Protein AF-A0A962BUE4-F1 (afdb_monomer_lite)

pLDDT: mean 93.66, std 6.24, range [50.91, 98.44]

Sequence (121 aa):
MQQADFIEVFDDALDAASCAAIIERFEQSGESVPGAVGSGVMPELKDSADIQISGKPQWQDVELQLNQAVHRSLIAYLRRYPHTLIAPLMLQRQDPKTGVAKRIEAEDFADMDDRAVSGLI

Secondary structure (DSSP, 8-state):
-PPP-S----TTSS-HHHHHHHHHHHHHH---EE--BTTB--TTT---EE---TT-GGGHHHHHHHHHHHHHHHHHHHHH-THHHHTTS--EEE-TTT-PEEEPPGGGGGT--HHHHHTT-

Foldseek 3Di:
DDDDPLDDDDPCLDPPVLVVVVVVCVVPVVQWDQDADPVGHDCVVGGDTDHDLPPPPVSVVVVVSVVSSVLVVVLVSCLVPVCVQQVVDQDWDQDPVPRDTDGDDSVVSVVDDSVRSSVSD

Radius of gyration: 19.55 Å; chains: 1; bounding box: 52×34×49 Å

Structure (mmCIF, N/CA/C/O backbone):
data_AF-A0A962BUE4-F1
#
_entry.id   AF-A0A962BUE4-F1
#
loop_
_atom_site.group_PDB
_atom_site.id
_atom_site.type_symbol
_atom_site.label_atom_id
_atom_site.label_alt_id
_atom_site.label_comp_id
_atom_site.label_asym_id
_atom_site.label_entity_id
_atom_site.label_seq_id
_atom_site.pdbx_PDB_ins_code
_atom_site.Cartn_x
_atom_site.Cartn_y
_atom_site.Cartn_z
_atom_site.occupancy
_atom_site.B_iso_or_equiv
_atom_site.auth_seq_id
_atom_site.auth_comp_id
_atom_site.auth_asym_id
_atom_site.auth_atom_id
_atom_site.pdbx_PDB_model_num
ATOM 1 N N . MET A 1 1 ? -11.576 -6.466 -26.908 1.00 50.91 1 MET A N 1
ATOM 2 C CA . MET A 1 1 ? -10.765 -6.204 -25.702 1.00 50.91 1 MET A CA 1
ATOM 3 C C . MET A 1 1 ? -11.568 -5.294 -24.805 1.00 50.91 1 MET A C 1
ATOM 5 O O . MET A 1 1 ? -12.025 -4.265 -25.285 1.00 50.91 1 MET A O 1
ATOM 9 N N . GLN A 1 2 ? -11.806 -5.700 -23.564 1.00 62.97 2 GLN A N 1
ATOM 10 C CA . GLN A 1 2 ? -12.421 -4.826 -22.571 1.00 62.97 2 GLN A CA 1
ATOM 11 C C . GLN A 1 2 ? -11.376 -3.782 -22.163 1.00 62.97 2 GLN A C 1
ATOM 13 O O . GLN A 1 2 ? -10.204 -4.124 -22.001 1.00 62.97 2 GLN A O 1
ATOM 18 N N . GLN A 1 3 ? -11.769 -2.512 -22.109 1.00 81.25 3 GLN A N 1
ATOM 19 C CA . GLN A 1 3 ? -10.893 -1.438 -21.653 1.00 81.25 3 GLN A CA 1
ATOM 20 C C . GLN A 1 3 ? -10.549 -1.689 -20.181 1.00 81.25 3 GLN A C 1
ATOM 22 O O . GLN A 1 3 ? -11.456 -1.956 -19.397 1.00 81.25 3 GLN A O 1
ATOM 27 N N . ALA A 1 4 ? -9.261 -1.645 -19.831 1.00 84.25 4 ALA A N 1
ATOM 28 C CA . ALA A 1 4 ? -8.845 -1.730 -18.436 1.00 84.25 4 ALA A CA 1
ATOM 29 C C . ALA A 1 4 ? -9.389 -0.510 -17.678 1.00 84.25 4 ALA A C 1
ATOM 31 O O . ALA A 1 4 ? -9.258 0.619 -18.154 1.00 84.25 4 ALA A O 1
ATOM 32 N N . ASP A 1 5 ? -10.007 -0.747 -16.526 1.00 92.19 5 ASP A N 1
ATOM 33 C CA . ASP A 1 5 ? -10.503 0.287 -15.611 1.00 92.19 5 ASP A CA 1
ATOM 34 C C . ASP A 1 5 ? -9.416 0.786 -14.644 1.00 92.19 5 ASP A C 1
ATOM 36 O O . ASP A 1 5 ? -9.653 1.735 -13.899 1.00 92.19 5 ASP A O 1
ATOM 40 N N . PHE A 1 6 ? -8.216 0.192 -14.714 1.00 93.62 6 PHE A N 1
ATOM 41 C CA . PHE A 1 6 ? -7.069 0.475 -13.848 1.00 93.62 6 PHE A CA 1
ATOM 42 C C . PHE A 1 6 ? -7.335 0.142 -12.371 1.00 93.62 6 PHE A C 1
ATOM 44 O O . PHE A 1 6 ? -6.687 0.690 -11.482 1.00 93.62 6 PHE A O 1
ATOM 51 N N . ILE A 1 7 ? -8.278 -0.763 -12.102 1.00 94.19 7 ILE A N 1
ATOM 52 C CA . ILE A 1 7 ? -8.588 -1.262 -10.764 1.00 94.19 7 ILE A CA 1
ATOM 53 C C . ILE A 1 7 ? -8.182 -2.734 -10.714 1.00 94.19 7 ILE A C 1
ATOM 55 O O . ILE A 1 7 ? -8.610 -3.540 -11.532 1.00 94.19 7 ILE A O 1
ATOM 59 N N . GLU A 1 8 ? -7.343 -3.094 -9.745 1.00 94.81 8 GLU A N 1
ATOM 60 C CA . GLU A 1 8 ? -6.873 -4.470 -9.570 1.00 94.81 8 GLU A CA 1
ATOM 61 C C . GLU A 1 8 ? -7.206 -4.970 -8.167 1.00 94.81 8 GLU A C 1
ATOM 63 O O . GLU A 1 8 ? -7.116 -4.230 -7.183 1.00 94.81 8 GLU A O 1
ATOM 68 N N . VAL A 1 9 ? -7.559 -6.250 -8.090 1.00 95.56 9 VAL A N 1
ATOM 69 C CA . VAL A 1 9 ? -7.722 -6.986 -6.837 1.00 95.56 9 VAL A CA 1
ATOM 70 C C . VAL A 1 9 ? -6.584 -7.991 -6.749 1.00 95.56 9 VAL A C 1
ATOM 72 O O . VAL A 1 9 ? -6.372 -8.783 -7.664 1.00 95.56 9 VAL A O 1
ATOM 75 N N . PHE A 1 10 ? -5.840 -7.935 -5.649 1.00 96.31 10 PHE A N 1
ATOM 76 C CA . PHE A 1 10 ? -4.769 -8.877 -5.349 1.00 96.31 10 PHE A CA 1
ATOM 77 C C . PHE A 1 10 ? -5.246 -9.792 -4.228 1.00 96.31 10 PHE A C 1
ATOM 79 O O . PHE A 1 10 ? -5.182 -9.424 -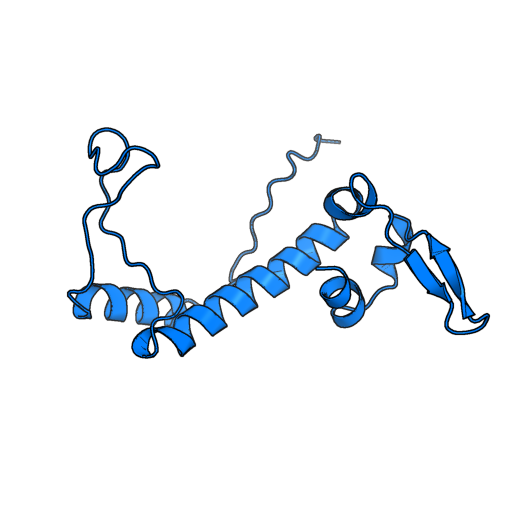3.052 1.00 96.31 10 PHE A O 1
ATOM 86 N N . ASP A 1 11 ? -5.768 -10.953 -4.616 1.00 96.12 11 ASP A N 1
ATOM 87 C CA . ASP A 1 11 ? -6.236 -11.968 -3.676 1.00 96.12 11 ASP A CA 1
ATOM 88 C C . ASP A 1 11 ? -5.095 -12.436 -2.764 1.00 96.12 11 ASP A C 1
ATOM 90 O O . ASP A 1 11 ? -3.924 -12.441 -3.153 1.00 96.12 11 ASP A O 1
ATOM 94 N N . ASP A 1 12 ? -5.445 -12.802 -1.529 1.00 95.31 12 ASP A N 1
ATOM 95 C CA . ASP A 1 12 ? -4.516 -13.348 -0.532 1.00 95.31 12 ASP A CA 1
ATOM 96 C C . ASP A 1 12 ? -3.273 -12.467 -0.265 1.00 95.31 12 ASP A C 1
ATOM 98 O O . ASP A 1 12 ? -2.202 -12.956 0.102 1.00 95.31 12 ASP A O 1
ATOM 102 N N . ALA A 1 13 ? -3.398 -11.139 -0.414 1.00 96.44 13 ALA A N 1
ATOM 103 C CA . ALA A 1 13 ? -2.315 -10.190 -0.121 1.00 96.44 13 ALA A CA 1
ATOM 104 C C . ALA A 1 13 ? -1.815 -10.287 1.338 1.00 96.44 13 ALA A C 1
ATOM 106 O O . ALA A 1 13 ? -0.634 -10.036 1.620 1.00 96.44 13 ALA A O 1
ATOM 107 N N . LEU A 1 14 ? -2.720 -10.683 2.235 1.00 96.81 14 LEU A N 1
ATOM 108 C CA . LEU A 1 14 ? -2.469 -11.157 3.590 1.00 96.81 14 LEU A CA 1
ATOM 109 C C . LEU A 1 14 ? -3.144 -12.517 3.765 1.00 96.81 14 LEU A C 1
ATOM 111 O O . LEU A 1 14 ? -4.245 -12.733 3.260 1.00 96.81 14 LEU A O 1
ATOM 115 N N . ASP A 1 15 ? -2.514 -13.411 4.521 1.00 96.50 15 ASP A N 1
ATOM 116 C CA . ASP A 1 15 ? -3.148 -14.668 4.895 1.00 96.50 15 ASP A CA 1
ATOM 117 C C . ASP A 1 15 ? -4.279 -14.442 5.915 1.00 96.50 15 ASP A C 1
ATOM 119 O O . ASP A 1 15 ? -4.288 -13.478 6.688 1.00 96.50 15 ASP A O 1
ATOM 123 N N . ALA A 1 16 ? -5.237 -15.368 5.939 1.00 97.50 16 ALA A N 1
ATOM 124 C CA . ALA A 1 16 ? -6.426 -15.254 6.778 1.00 97.50 16 ALA A CA 1
ATOM 125 C C . ALA A 1 16 ? -6.116 -15.179 8.286 1.00 97.50 16 ALA A C 1
ATOM 127 O O . ALA A 1 16 ? -6.854 -14.522 9.022 1.00 97.50 16 ALA A O 1
ATOM 128 N N . ALA A 1 17 ? -5.042 -15.827 8.755 1.00 97.94 17 ALA A N 1
ATOM 129 C CA . ALA A 1 17 ? -4.684 -15.819 10.171 1.00 97.94 17 ALA A CA 1
ATOM 130 C C . ALA A 1 17 ? -4.143 -14.447 10.593 1.00 97.94 17 ALA A C 1
ATOM 132 O O . ALA A 1 17 ? -4.546 -13.923 11.631 1.00 97.94 17 ALA A O 1
ATOM 133 N N . SER A 1 18 ? -3.307 -13.831 9.756 1.00 97.50 18 SER A N 1
ATOM 134 C CA . SER A 1 18 ? -2.846 -12.455 9.950 1.00 97.50 18 SER A CA 1
ATOM 135 C C . SER A 1 18 ? -4.007 -11.460 9.984 1.00 97.50 18 SER A C 1
ATOM 137 O O . SER A 1 18 ? -4.083 -10.634 10.891 1.00 97.50 18 SER A O 1
ATOM 139 N N . CYS A 1 19 ? -4.958 -11.571 9.050 1.00 98.06 19 CYS A N 1
ATOM 140 C CA . CYS A 1 19 ? -6.160 -10.732 9.050 1.00 98.06 19 CYS A CA 1
ATOM 141 C C . CYS A 1 19 ? -6.962 -10.875 10.352 1.00 98.06 19 CYS A C 1
ATOM 143 O O . CYS A 1 19 ? -7.327 -9.871 10.963 1.00 98.06 19 CYS A O 1
ATOM 145 N N . ALA A 1 20 ? -7.199 -12.109 10.806 1.00 98.44 20 ALA A N 1
ATOM 146 C CA . ALA A 1 20 ? -7.917 -12.367 12.052 1.00 98.44 20 ALA A CA 1
ATOM 147 C C . ALA A 1 20 ? -7.196 -11.772 13.274 1.00 98.44 20 ALA A C 1
ATOM 149 O O . ALA A 1 20 ? -7.842 -11.145 14.112 1.00 98.44 20 ALA A O 1
ATOM 150 N N . ALA A 1 21 ? -5.868 -11.900 13.346 1.00 98.31 21 ALA A N 1
ATOM 151 C CA . ALA A 1 21 ? -5.069 -11.348 14.440 1.00 98.31 21 ALA A CA 1
ATOM 152 C C . ALA A 1 21 ? -5.116 -9.810 14.489 1.00 98.31 21 ALA A C 1
ATOM 154 O O . ALA A 1 21 ? -5.213 -9.225 15.568 1.00 98.31 21 ALA A O 1
ATOM 155 N N . ILE A 1 22 ? -5.086 -9.143 13.330 1.00 97.75 22 ILE A N 1
ATOM 156 C CA . ILE A 1 22 ? -5.205 -7.678 13.244 1.00 97.75 22 ILE A CA 1
ATOM 157 C C . ILE A 1 22 ? -6.582 -7.218 13.741 1.00 97.75 22 ILE A C 1
ATOM 159 O O . ILE A 1 22 ? -6.662 -6.257 14.507 1.00 97.75 22 ILE A O 1
ATOM 163 N N . ILE A 1 23 ? -7.652 -7.918 13.345 1.00 97.50 23 ILE A N 1
ATOM 164 C CA . ILE A 1 23 ? -9.024 -7.623 13.787 1.00 97.50 23 ILE A CA 1
ATOM 165 C C . ILE A 1 23 ? -9.154 -7.816 15.300 1.00 97.50 23 ILE A C 1
ATOM 167 O O . ILE A 1 23 ? -9.617 -6.915 15.993 1.00 97.50 23 ILE A O 1
ATOM 171 N N . GLU A 1 24 ? -8.701 -8.950 15.838 1.00 98.19 24 GLU A N 1
ATOM 172 C CA . GLU A 1 24 ? -8.758 -9.216 17.280 1.00 98.19 24 GLU A CA 1
ATOM 173 C C . GLU A 1 24 ? -8.029 -8.128 18.078 1.00 98.19 24 GLU A C 1
ATOM 175 O O . GLU A 1 24 ? -8.540 -7.616 19.077 1.00 98.19 24 GLU A O 1
ATOM 180 N N . ARG A 1 25 ? -6.852 -7.722 17.600 1.00 97.62 25 ARG A N 1
ATOM 181 C CA . ARG A 1 25 ? -6.074 -6.659 18.224 1.00 97.62 25 ARG A CA 1
ATOM 182 C C . ARG A 1 25 ? -6.793 -5.312 18.188 1.00 97.62 25 ARG A C 1
ATOM 184 O O . ARG A 1 25 ? -6.717 -4.570 19.165 1.00 97.62 25 ARG A O 1
ATOM 191 N N . PHE A 1 26 ? -7.467 -4.988 17.085 1.00 97.19 26 PHE A N 1
ATOM 192 C CA . PHE A 1 26 ? -8.262 -3.766 16.962 1.00 97.19 26 PHE A CA 1
ATOM 193 C C . PHE A 1 26 ? -9.357 -3.730 18.032 1.00 97.19 26 PHE A C 1
ATOM 195 O O . PHE A 1 26 ? -9.394 -2.781 18.819 1.00 97.19 26 PHE A O 1
ATOM 202 N N . GLU A 1 27 ? -10.146 -4.802 18.134 1.00 96.31 27 GLU A N 1
ATOM 203 C CA . GLU A 1 27 ? -11.243 -4.933 19.101 1.00 96.31 27 GLU A CA 1
ATOM 204 C C . GLU A 1 27 ? -10.755 -4.858 20.558 1.00 96.31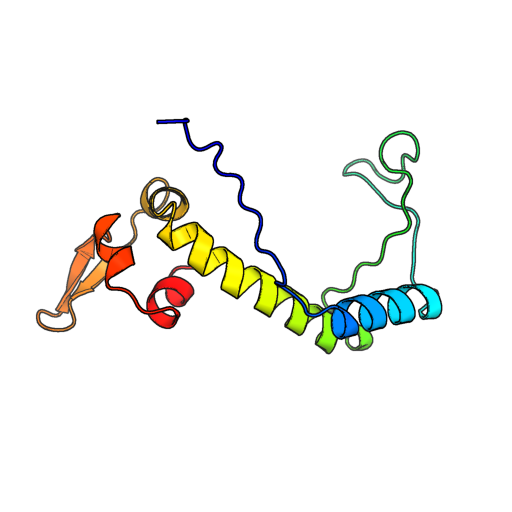 27 GLU A C 1
ATOM 206 O O . GLU A 1 27 ? -11.395 -4.248 21.413 1.00 96.31 27 GLU A O 1
ATOM 211 N N . GLN A 1 28 ? -9.588 -5.439 20.856 1.00 96.94 28 GLN A N 1
ATOM 212 C CA . GLN A 1 28 ? -9.020 -5.447 22.210 1.00 96.94 28 GLN A CA 1
ATOM 213 C C . GLN A 1 28 ? -8.285 -4.155 22.585 1.00 96.94 28 GLN A C 1
ATOM 215 O O . GLN A 1 28 ? -8.051 -3.909 23.768 1.00 96.94 28 GLN A O 1
ATOM 220 N N . SER A 1 29 ? -7.899 -3.331 21.607 1.00 96.25 29 SER A N 1
ATOM 221 C CA . SER A 1 29 ? -7.050 -2.161 21.855 1.00 96.25 29 SER A CA 1
ATOM 222 C C . SER A 1 29 ? -7.723 -1.094 22.719 1.00 96.25 29 SER A C 1
ATOM 224 O O . SER A 1 29 ? -7.043 -0.378 23.453 1.00 96.25 29 SER A O 1
ATOM 226 N N . GLY A 1 30 ? -9.048 -0.948 22.609 1.00 95.31 30 GLY A N 1
ATOM 227 C CA . GLY A 1 30 ? -9.771 0.192 23.180 1.00 95.31 30 GLY A CA 1
ATOM 228 C C . GLY A 1 30 ? -9.316 1.551 22.621 1.00 95.31 30 GLY A C 1
ATOM 229 O O . GLY A 1 30 ? -9.632 2.586 23.201 1.00 95.31 30 GLY A O 1
ATOM 230 N N . GLU A 1 31 ? -8.557 1.562 21.519 1.00 95.38 31 GLU A N 1
ATOM 231 C CA . GLU A 1 31 ? -7.973 2.764 20.911 1.00 95.38 31 GLU A CA 1
ATOM 232 C C . GLU A 1 31 ? -8.835 3.339 19.772 1.00 95.38 31 GLU A C 1
ATOM 234 O O . GLU A 1 31 ? -8.467 4.360 19.184 1.00 95.38 31 GLU A O 1
ATOM 239 N N . SER A 1 32 ? -9.951 2.688 19.430 1.00 96.06 32 SER A N 1
ATOM 240 C CA . SER A 1 32 ? -10.829 3.112 18.340 1.00 96.06 32 SER A CA 1
ATOM 241 C C . SER A 1 32 ? -11.508 4.449 18.643 1.00 96.06 32 SER A C 1
ATOM 243 O O . SER A 1 32 ? -12.014 4.664 19.747 1.00 96.06 32 SER A O 1
ATOM 245 N N . VAL A 1 33 ? -11.604 5.310 17.637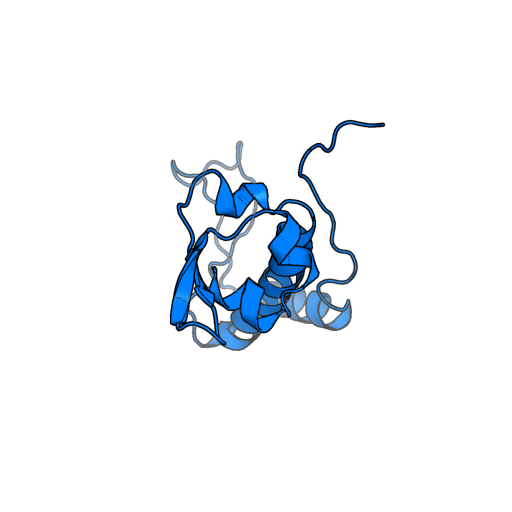 1.00 96.56 33 VAL A N 1
ATOM 246 C CA . VAL A 1 33 ? -12.341 6.579 17.677 1.00 96.56 33 VAL A CA 1
ATOM 247 C C . VAL A 1 33 ? -13.403 6.603 16.576 1.00 96.56 33 VAL A C 1
ATOM 249 O O . VAL A 1 33 ? -13.263 5.872 15.597 1.00 96.56 33 VAL A O 1
ATOM 252 N N . PRO A 1 34 ? -14.458 7.430 16.678 1.00 97.88 34 PRO A N 1
ATOM 253 C CA . PRO A 1 34 ? -15.380 7.621 15.564 1.00 97.88 34 PRO A CA 1
ATOM 254 C C . PRO A 1 34 ? -14.639 8.055 14.296 1.00 97.88 34 PRO A C 1
ATOM 256 O O . PRO A 1 34 ? -13.773 8.935 14.344 1.00 97.88 34 PRO A O 1
ATOM 259 N N . GLY A 1 35 ? -14.994 7.442 13.171 1.00 96.75 35 GLY A N 1
ATOM 260 C CA . GLY A 1 35 ? -14.448 7.767 11.866 1.00 96.75 35 GLY A CA 1
ATOM 261 C C . GLY A 1 35 ? -14.663 9.238 11.517 1.00 96.75 35 GLY A C 1
ATOM 262 O O . GLY A 1 35 ? -15.707 9.832 11.791 1.00 96.75 35 GLY A O 1
ATOM 263 N N . ALA A 1 36 ? -13.651 9.835 10.894 1.00 96.44 36 ALA A N 1
ATOM 264 C CA . ALA A 1 36 ? -13.691 11.219 10.445 1.00 96.44 36 ALA A CA 1
ATOM 265 C C . ALA A 1 36 ? -13.439 11.311 8.937 1.00 96.44 36 ALA A C 1
ATOM 267 O O . ALA A 1 36 ? -12.643 10.561 8.364 1.00 96.44 36 ALA A O 1
ATOM 268 N N . VAL A 1 37 ? -14.124 12.257 8.302 1.00 95.69 37 VAL A N 1
ATOM 269 C CA . VAL A 1 37 ? -13.824 12.745 6.951 1.00 95.69 37 VAL A CA 1
ATOM 270 C C . VAL A 1 37 ? -12.951 14.002 7.049 1.00 95.69 37 VAL A C 1
ATOM 272 O O . VAL A 1 37 ? -12.671 14.493 8.142 1.00 95.69 37 VAL A O 1
ATOM 275 N N . GLY A 1 38 ? -12.541 14.578 5.912 1.00 94.31 38 GLY A N 1
ATOM 276 C CA . GLY A 1 38 ? -11.694 15.784 5.888 1.00 94.31 38 GLY A CA 1
ATOM 277 C C . GLY A 1 38 ? -12.275 17.007 6.619 1.00 94.31 38 GLY A C 1
ATOM 278 O O . GLY A 1 38 ? -11.535 17.924 6.959 1.00 94.31 38 GLY A O 1
ATOM 279 N N . SER A 1 39 ? -13.582 17.016 6.894 1.00 96.31 39 SER A N 1
ATOM 280 C CA . SER A 1 39 ? -14.283 18.074 7.633 1.00 96.31 39 SER A CA 1
ATOM 281 C C . SER A 1 39 ? -14.629 17.708 9.086 1.00 96.31 39 SER A C 1
ATOM 283 O O . SER A 1 39 ? -15.338 18.469 9.739 1.00 96.31 39 SER A O 1
ATOM 285 N N . GLY A 1 40 ? -14.135 16.581 9.610 1.00 96.19 40 GLY A N 1
ATOM 286 C CA . GLY A 1 40 ? -14.381 16.121 10.982 1.00 96.19 40 GLY A CA 1
ATOM 287 C C . GLY A 1 40 ? -15.275 14.881 11.067 1.00 96.19 40 GLY A C 1
ATOM 288 O O . GLY A 1 40 ? -15.397 14.120 10.107 1.00 96.19 40 GLY A O 1
ATOM 289 N N . VAL A 1 41 ? -15.874 14.656 12.240 1.00 97.62 41 VAL A N 1
ATOM 290 C CA . VAL A 1 41 ? -16.757 13.507 12.504 1.00 97.62 41 VAL A CA 1
ATOM 291 C C . VAL A 1 41 ? -18.158 13.809 11.970 1.00 97.62 41 VAL A C 1
ATOM 293 O O . VAL A 1 41 ? -18.833 14.703 12.475 1.00 97.62 41 VAL A O 1
ATOM 296 N N . MET A 1 42 ? -18.572 13.063 10.945 1.00 97.75 42 MET A N 1
ATOM 297 C CA . MET A 1 42 ? -19.869 13.177 10.263 1.00 97.75 42 MET A CA 1
ATOM 298 C C . MET A 1 42 ? -20.406 11.758 10.005 1.00 97.75 42 MET A C 1
ATOM 300 O O . MET A 1 42 ? -20.104 11.186 8.952 1.00 97.75 42 MET A O 1
ATOM 304 N N . PRO A 1 43 ? -21.130 11.141 10.961 1.00 97.19 43 PRO A N 1
ATOM 305 C CA . PRO A 1 43 ? -21.592 9.752 10.848 1.00 97.19 43 PRO A CA 1
ATOM 306 C C . PRO A 1 43 ? -22.470 9.488 9.618 1.00 97.19 43 PRO A C 1
ATOM 308 O O . PRO A 1 43 ? -22.460 8.395 9.069 1.00 97.19 43 PRO A O 1
ATOM 311 N N . GLU A 1 44 ? -23.177 10.502 9.119 1.00 97.50 44 GLU A N 1
ATOM 312 C CA . GLU A 1 44 ? -23.955 10.428 7.882 1.00 97.50 44 GLU A CA 1
ATOM 313 C C . GLU A 1 44 ? -23.096 10.223 6.621 1.00 97.50 44 GLU A C 1
ATOM 315 O O . GLU A 1 44 ? -23.609 9.771 5.598 1.00 97.50 44 GLU A O 1
ATOM 320 N N . LEU A 1 45 ? -21.799 10.547 6.688 1.00 96.75 45 LEU A N 1
ATOM 321 C CA . LEU A 1 45 ? -20.826 10.330 5.613 1.00 96.75 45 LEU A CA 1
ATOM 322 C C . LEU A 1 45 ? -19.899 9.144 5.893 1.00 96.75 45 LEU A C 1
ATOM 3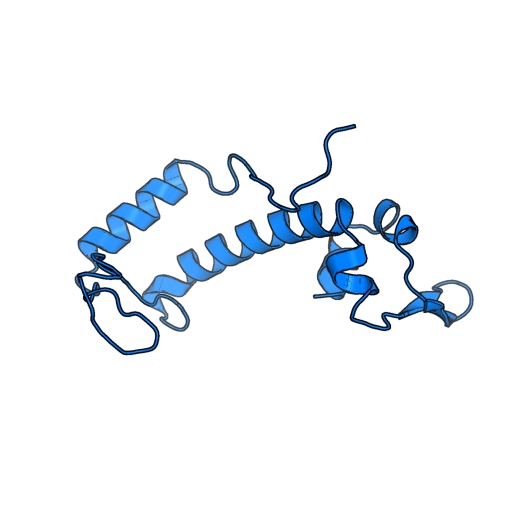24 O O . LEU A 1 45 ? -19.449 8.485 4.955 1.00 96.75 45 LEU A O 1
ATOM 328 N N . LYS A 1 46 ? -19.574 8.900 7.166 1.00 96.94 46 LYS A N 1
ATOM 329 C CA . LYS A 1 46 ? -18.653 7.848 7.596 1.00 96.94 46 LYS A CA 1
ATOM 330 C C . LYS A 1 46 ? -19.029 7.331 8.986 1.00 96.94 46 LYS A C 1
ATOM 332 O O . LYS A 1 46 ? -18.521 7.812 9.996 1.00 96.94 46 LYS A O 1
ATOM 337 N N . ASP A 1 47 ? -19.908 6.335 9.012 1.00 97.31 47 ASP A N 1
ATOM 338 C CA . ASP A 1 47 ? -20.271 5.591 10.221 1.00 97.31 47 ASP A CA 1
ATOM 339 C C . ASP A 1 47 ? -19.294 4.420 10.421 1.00 97.31 47 ASP A C 1
ATOM 341 O O . ASP A 1 47 ? -19.532 3.295 9.979 1.00 97.31 47 ASP A O 1
ATOM 345 N N . SER A 1 48 ? -18.122 4.715 10.988 1.00 96.38 48 SER A N 1
ATOM 346 C CA . SER A 1 48 ? -17.086 3.720 11.283 1.00 96.38 48 SER A CA 1
ATOM 347 C C . SER A 1 48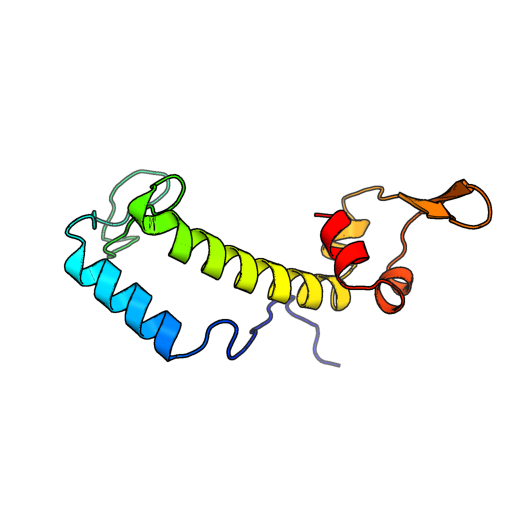 ? -16.407 3.980 12.627 1.00 96.38 48 SER A C 1
ATOM 349 O O . SER A 1 48 ? -16.482 5.078 13.181 1.00 96.38 48 SER A O 1
ATOM 351 N N . ALA A 1 49 ? -15.720 2.960 13.141 1.00 96.50 49 ALA A N 1
ATOM 352 C CA . ALA A 1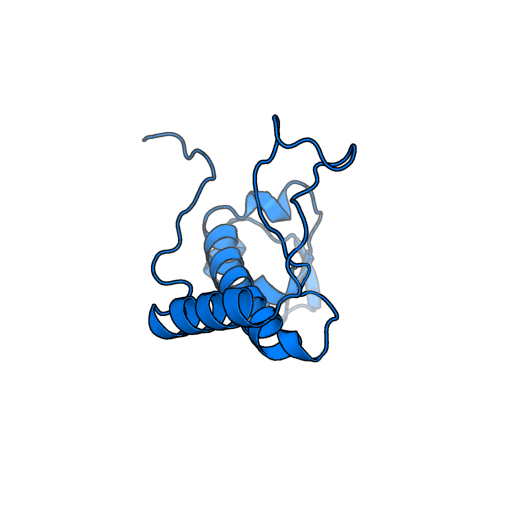 49 ? -14.754 3.086 14.223 1.00 96.50 49 ALA A CA 1
ATOM 353 C C . ALA A 1 49 ? -13.352 2.896 13.633 1.00 96.50 49 ALA A C 1
ATOM 355 O O . ALA A 1 49 ? -13.053 1.853 13.056 1.00 96.50 49 ALA A O 1
ATOM 356 N N . ASP A 1 50 ? -12.506 3.910 13.764 1.00 95.56 50 ASP A N 1
ATOM 357 C CA . ASP A 1 50 ? -11.196 3.965 13.132 1.00 95.56 50 ASP A CA 1
ATOM 358 C C . ASP A 1 50 ? -10.089 3.933 14.187 1.00 95.56 50 ASP A C 1
ATOM 360 O O . ASP A 1 50 ? -10.231 4.441 15.300 1.00 95.56 50 ASP A O 1
ATOM 364 N N . ILE A 1 51 ? -8.934 3.401 13.800 1.00 95.38 51 ILE A N 1
ATOM 365 C CA . ILE A 1 51 ? -7.688 3.569 14.539 1.00 95.38 51 ILE A CA 1
ATOM 366 C C . ILE A 1 51 ? -6.611 4.083 13.585 1.00 95.38 51 ILE A C 1
ATOM 368 O O . ILE A 1 51 ? -6.438 3.573 12.479 1.00 95.38 51 ILE A O 1
ATOM 372 N N . GLN A 1 52 ? -5.848 5.086 14.017 1.00 94.12 52 GLN A N 1
ATOM 373 C CA . GLN A 1 52 ? -4.595 5.425 13.349 1.00 94.12 52 GLN A CA 1
ATOM 374 C C . GLN A 1 52 ? -3.486 4.550 13.930 1.00 94.12 52 GLN A C 1
ATOM 376 O O . GLN A 1 52 ? -3.116 4.726 15.091 1.00 94.12 52 GLN A O 1
ATOM 381 N N . ILE A 1 53 ? -2.957 3.628 13.128 1.00 96.25 53 ILE A N 1
ATOM 382 C CA . ILE A 1 53 ? -1.863 2.738 13.544 1.00 96.25 53 ILE A CA 1
ATOM 383 C C . ILE A 1 53 ? -0.475 3.324 13.263 1.00 96.25 53 ILE A C 1
ATOM 385 O O . ILE A 1 53 ? 0.470 3.029 13.991 1.00 96.25 53 ILE A O 1
ATOM 389 N N . SER A 1 54 ? -0.349 4.182 12.246 1.00 95.56 54 SER A N 1
ATOM 390 C CA . SER A 1 54 ? 0.952 4.678 11.801 1.00 95.56 54 SER A CA 1
ATOM 391 C C . SER A 1 54 ? 1.687 5.473 12.868 1.00 95.56 54 SER A C 1
ATOM 393 O O . SER A 1 54 ? 1.132 6.393 13.479 1.00 95.56 54 SER A O 1
ATOM 395 N N . GLY A 1 55 ? 2.956 5.114 13.071 1.00 93.62 55 GLY A N 1
ATOM 396 C CA . GLY A 1 55 ? 3.832 5.748 14.057 1.00 93.62 55 GLY A CA 1
ATOM 397 C C . GLY A 1 55 ? 3.550 5.350 15.509 1.00 93.62 55 GLY A C 1
ATOM 398 O O . GLY A 1 55 ? 4.194 5.882 16.415 1.00 93.62 55 GLY A O 1
ATOM 399 N N . LYS A 1 56 ? 2.623 4.418 15.756 1.00 95.56 56 LYS A N 1
ATOM 400 C CA . LYS A 1 56 ? 2.371 3.870 17.091 1.00 95.56 56 LYS A CA 1
ATOM 401 C C . LYS A 1 56 ? 3.250 2.636 17.319 1.00 95.56 56 LYS A C 1
ATOM 403 O O . LYS A 1 56 ? 3.053 1.641 16.625 1.00 95.56 56 LYS A O 1
ATOM 408 N N . PRO A 1 57 ? 4.179 2.641 18.297 1.00 96.31 57 PRO A N 1
ATOM 409 C CA . PRO A 1 57 ? 5.102 1.524 18.509 1.00 96.31 57 PRO A CA 1
ATOM 410 C C . PRO A 1 57 ? 4.404 0.186 18.727 1.00 96.31 57 PRO A C 1
ATOM 412 O O . PRO A 1 57 ? 4.895 -0.838 18.265 1.00 96.31 57 PRO A O 1
ATOM 415 N N . GLN A 1 58 ? 3.243 0.187 19.389 1.00 95.94 58 GLN A N 1
ATOM 416 C CA . GLN A 1 58 ? 2.489 -1.039 19.575 1.00 95.94 58 GLN A CA 1
ATOM 417 C C . GLN A 1 58 ? 2.042 -1.614 18.225 1.00 95.94 58 GLN A C 1
ATOM 419 O O . GLN A 1 58 ? 2.144 -2.813 18.046 1.00 95.94 58 GLN A O 1
ATOM 424 N N . TRP A 1 59 ? 1.665 -0.802 17.241 1.00 97.88 59 TRP A N 1
ATOM 425 C CA . TRP A 1 59 ? 1.160 -1.277 15.949 1.00 97.88 59 TRP A CA 1
ATOM 426 C C . TRP A 1 59 ? 2.228 -1.456 14.863 1.00 97.88 59 TRP A C 1
ATOM 428 O O . TRP A 1 59 ? 1.886 -1.741 13.716 1.00 97.88 59 TRP A O 1
ATOM 438 N N . GLN A 1 60 ? 3.509 -1.283 15.190 1.00 98.06 60 GLN A N 1
ATOM 439 C CA . GLN A 1 60 ? 4.591 -1.260 14.204 1.00 98.06 60 GLN A CA 1
ATOM 440 C C . GLN A 1 60 ? 4.675 -2.546 13.365 1.00 98.06 60 GLN A C 1
ATOM 442 O O . GLN A 1 60 ? 4.972 -2.492 12.174 1.00 98.06 60 GLN A O 1
ATOM 447 N N . ASP A 1 61 ? 4.416 -3.699 13.976 1.00 98.00 61 ASP A N 1
ATOM 448 C CA . ASP A 1 61 ? 4.391 -5.003 13.313 1.00 98.00 61 ASP A CA 1
ATOM 449 C C . ASP A 1 61 ? 3.269 -5.092 12.269 1.00 98.00 61 ASP A C 1
ATOM 451 O O . ASP A 1 61 ? 3.516 -5.476 11.124 1.00 98.00 61 ASP A O 1
ATOM 455 N N . VAL A 1 62 ? 2.063 -4.654 12.636 1.00 97.94 62 VAL A N 1
ATOM 456 C CA . VAL A 1 62 ? 0.897 -4.605 11.743 1.00 97.94 62 VAL A CA 1
ATOM 457 C C . VAL A 1 62 ? 1.117 -3.597 10.616 1.00 97.94 62 VAL A C 1
ATOM 459 O O . VAL A 1 62 ? 0.861 -3.902 9.452 1.00 97.94 62 VAL A O 1
ATOM 462 N N . GLU A 1 63 ? 1.640 -2.410 10.936 1.00 97.81 63 GLU A N 1
ATOM 463 C CA . GLU A 1 63 ? 1.989 -1.389 9.945 1.00 97.81 63 GLU A CA 1
ATOM 464 C C . GLU A 1 63 ? 3.013 -1.927 8.936 1.00 97.81 63 GLU A C 1
ATOM 466 O O . GLU A 1 63 ? 2.829 -1.769 7.727 1.00 97.81 63 GLU A O 1
ATOM 471 N N . LEU A 1 64 ? 4.070 -2.602 9.398 1.00 97.50 64 LEU A N 1
ATOM 472 C CA . LEU A 1 64 ? 5.068 -3.209 8.519 1.00 97.50 64 LEU A CA 1
ATOM 473 C C . LEU A 1 64 ? 4.444 -4.278 7.616 1.00 97.50 64 LEU A C 1
ATOM 475 O O . LEU A 1 64 ? 4.713 -4.298 6.414 1.00 97.50 64 LEU A O 1
ATOM 479 N N . GLN A 1 65 ? 3.604 -5.146 8.174 1.00 97.56 65 GLN A N 1
ATOM 480 C CA . GLN A 1 65 ? 2.962 -6.224 7.430 1.00 97.56 65 GLN A CA 1
ATOM 481 C C . GLN A 1 65 ? 2.035 -5.695 6.324 1.00 97.56 65 GLN A C 1
ATOM 483 O O . GLN A 1 65 ? 2.113 -6.152 5.180 1.00 97.56 65 GLN A O 1
ATOM 488 N N . LEU A 1 66 ? 1.204 -4.697 6.639 1.00 97.50 66 LEU A N 1
ATOM 489 C CA . LEU A 1 66 ? 0.315 -4.048 5.673 1.00 97.50 66 LEU A CA 1
ATOM 490 C C . LEU A 1 66 ? 1.109 -3.343 4.569 1.00 97.50 66 LEU A C 1
ATOM 492 O O . LEU A 1 66 ? 0.817 -3.530 3.388 1.00 97.50 66 LEU A O 1
ATOM 496 N N . ASN A 1 67 ? 2.157 -2.598 4.932 1.00 96.81 67 ASN A N 1
ATOM 497 C CA . ASN A 1 67 ? 3.020 -1.933 3.955 1.00 96.81 67 ASN A CA 1
ATOM 498 C C . ASN A 1 67 ? 3.718 -2.934 3.027 1.00 96.81 67 ASN A C 1
ATOM 500 O O . ASN A 1 67 ? 3.802 -2.698 1.826 1.00 96.81 67 ASN A O 1
ATOM 504 N N . GLN A 1 68 ? 4.179 -4.076 3.545 1.00 96.62 68 GLN A N 1
ATOM 505 C CA . GLN A 1 68 ? 4.768 -5.130 2.715 1.00 96.62 68 GLN A CA 1
ATOM 506 C C . GLN A 1 68 ? 3.755 -5.726 1.730 1.00 96.62 68 GLN A C 1
ATOM 508 O O . GLN A 1 68 ? 4.112 -5.975 0.577 1.00 96.62 68 GLN A O 1
ATOM 513 N N . ALA A 1 69 ? 2.509 -5.951 2.159 1.00 97.44 69 ALA A N 1
ATOM 514 C CA . ALA A 1 69 ? 1.444 -6.435 1.282 1.00 97.44 69 ALA A CA 1
ATOM 515 C C . ALA A 1 69 ? 1.135 -5.426 0.168 1.00 97.44 69 ALA A C 1
ATOM 517 O O . ALA A 1 69 ? 1.184 -5.781 -1.009 1.00 97.44 69 ALA A O 1
ATOM 518 N N . VAL A 1 70 ? 0.928 -4.154 0.527 1.00 96.94 70 VAL A N 1
ATOM 519 C CA . VAL A 1 70 ? 0.695 -3.065 -0.435 1.00 96.94 70 VAL A CA 1
ATOM 520 C C . VAL A 1 70 ? 1.866 -2.925 -1.402 1.00 96.94 70 VAL A C 1
ATOM 522 O O . VAL A 1 70 ? 1.649 -2.825 -2.604 1.00 96.94 70 VAL A O 1
ATOM 525 N N . HIS A 1 71 ? 3.106 -2.968 -0.913 1.00 97.19 71 HIS A N 1
ATOM 526 C CA . HIS A 1 71 ? 4.298 -2.822 -1.743 1.00 97.19 71 HIS A CA 1
ATOM 527 C C . HIS A 1 71 ? 4.422 -3.940 -2.790 1.00 97.19 71 HIS A C 1
ATOM 529 O O . HIS A 1 71 ? 4.683 -3.660 -3.960 1.00 97.19 71 HIS A O 1
ATOM 535 N N . ARG A 1 72 ? 4.186 -5.206 -2.408 1.00 96.75 72 ARG A N 1
ATOM 536 C CA . ARG A 1 72 ? 4.174 -6.331 -3.365 1.00 96.75 72 ARG A CA 1
ATOM 537 C C . ARG A 1 72 ? 3.097 -6.149 -4.436 1.00 96.75 72 ARG A C 1
ATOM 539 O O . ARG A 1 72 ? 3.386 -6.291 -5.623 1.00 96.75 72 ARG A O 1
ATOM 546 N N . SER A 1 73 ? 1.882 -5.797 -4.025 1.00 97.50 73 SER A N 1
ATOM 547 C CA . SER A 1 73 ? 0.762 -5.565 -4.942 1.00 97.50 73 SER A CA 1
ATOM 548 C C . SER A 1 73 ? 1.006 -4.367 -5.863 1.00 97.50 73 SER A C 1
ATOM 550 O O . SER A 1 73 ? 0.708 -4.427 -7.053 1.00 97.50 73 SER A O 1
ATOM 552 N N . LEU A 1 74 ? 1.626 -3.300 -5.353 1.00 96.94 74 LEU A N 1
ATOM 553 C CA . LEU A 1 74 ? 1.982 -2.124 -6.140 1.00 96.94 74 LEU A CA 1
ATOM 554 C C . LEU A 1 74 ? 3.022 -2.456 -7.217 1.00 96.94 74 LEU A C 1
ATOM 556 O O . LEU A 1 74 ? 2.872 -2.003 -8.347 1.00 96.94 74 LEU A O 1
ATOM 560 N N . ILE A 1 75 ? 4.027 -3.289 -6.926 1.00 96.62 75 ILE A N 1
ATOM 561 C CA . ILE A 1 75 ? 4.974 -3.755 -7.954 1.00 96.62 75 ILE A CA 1
ATOM 562 C C . ILE A 1 75 ? 4.230 -4.475 -9.085 1.00 96.62 75 ILE A C 1
ATOM 564 O O . ILE A 1 75 ? 4.449 -4.171 -10.259 1.00 96.62 75 ILE A O 1
ATOM 568 N N . ALA A 1 76 ? 3.329 -5.402 -8.751 1.00 95.81 76 ALA A N 1
ATOM 569 C CA . ALA A 1 76 ? 2.542 -6.125 -9.748 1.00 95.81 76 ALA A CA 1
ATOM 570 C C . ALA A 1 76 ? 1.643 -5.180 -10.568 1.00 95.81 76 ALA A C 1
ATOM 572 O O . ALA A 1 76 ? 1.580 -5.291 -11.796 1.00 95.81 76 ALA A O 1
ATOM 573 N N . TYR A 1 77 ? 1.019 -4.201 -9.909 1.00 96.69 77 TYR A N 1
ATOM 574 C CA . TYR A 1 77 ? 0.227 -3.160 -10.558 1.00 96.69 77 TYR A CA 1
ATOM 575 C C . TYR A 1 77 ? 1.068 -2.325 -11.536 1.00 96.69 77 TYR A C 1
ATOM 577 O O . TYR A 1 77 ? 0.677 -2.148 -12.687 1.00 96.69 77 TYR A O 1
ATOM 585 N N . LEU A 1 78 ? 2.251 -1.858 -11.123 1.00 95.25 78 LEU A N 1
ATOM 586 C CA . LEU A 1 78 ? 3.141 -1.037 -11.953 1.00 95.25 78 LEU A CA 1
ATOM 587 C C . LEU A 1 78 ? 3.681 -1.793 -13.167 1.00 95.25 78 LEU A C 1
ATOM 589 O O . LEU A 1 78 ? 3.867 -1.196 -14.222 1.00 95.25 78 LEU A O 1
ATOM 593 N N . ARG A 1 79 ? 3.887 -3.109 -13.061 1.00 94.62 79 ARG A N 1
ATOM 594 C CA . ARG A 1 79 ? 4.239 -3.940 -14.222 1.00 94.62 79 ARG A CA 1
ATOM 595 C C . ARG A 1 79 ? 3.105 -4.014 -15.240 1.00 94.62 79 ARG A C 1
ATOM 597 O O . ARG A 1 79 ? 3.366 -4.045 -16.439 1.00 94.62 79 ARG A O 1
ATOM 604 N N . ARG A 1 80 ? 1.853 -4.041 -14.776 1.00 95.00 80 ARG A N 1
ATOM 605 C CA . ARG A 1 80 ? 0.667 -4.073 -15.642 1.00 95.00 80 ARG A CA 1
ATOM 606 C C . ARG A 1 80 ? 0.338 -2.700 -16.226 1.00 95.00 80 ARG A C 1
ATOM 608 O O . ARG A 1 80 ? -0.072 -2.614 -17.382 1.00 95.00 80 ARG A O 1
ATOM 615 N N . TYR A 1 81 ? 0.584 -1.639 -15.461 1.00 95.31 81 TYR A N 1
ATOM 616 C CA . TYR A 1 81 ? 0.325 -0.253 -15.847 1.00 95.31 81 TYR A CA 1
ATOM 617 C C . TYR A 1 81 ? 1.562 0.653 -15.669 1.00 95.31 81 TYR A C 1
ATOM 619 O O . TYR A 1 81 ? 1.526 1.597 -14.877 1.00 95.31 81 TYR A O 1
ATOM 627 N N . PRO A 1 82 ? 2.647 0.459 -16.450 1.00 94.75 82 PRO A N 1
ATOM 628 C CA . PRO A 1 82 ? 3.884 1.244 -16.311 1.00 94.75 82 PRO A CA 1
ATOM 629 C C . PRO A 1 82 ? 3.685 2.757 -16.431 1.00 94.75 82 PRO A C 1
ATOM 631 O O . PRO A 1 82 ? 4.357 3.555 -15.774 1.00 94.75 82 PRO A O 1
ATOM 634 N N . HIS A 1 83 ? 2.718 3.158 -17.259 1.00 93.88 83 HIS A N 1
ATOM 635 C CA . HIS A 1 83 ? 2.369 4.551 -17.522 1.00 93.88 83 HIS A CA 1
ATOM 636 C C . HIS A 1 83 ? 1.899 5.309 -16.277 1.00 93.88 83 HIS A C 1
ATOM 638 O O . HIS A 1 83 ? 2.046 6.528 -16.247 1.00 93.88 83 HIS A O 1
ATOM 644 N N . THR A 1 84 ? 1.425 4.620 -15.231 1.00 92.38 84 THR A N 1
ATOM 645 C CA . THR A 1 84 ? 1.162 5.235 -13.919 1.00 92.38 84 THR A CA 1
ATOM 646 C C . THR A 1 84 ? 2.397 5.959 -13.381 1.00 92.38 84 THR A C 1
ATOM 648 O O . THR A 1 84 ? 2.268 7.005 -12.751 1.00 92.38 84 THR A O 1
ATOM 651 N N . LEU A 1 85 ? 3.590 5.440 -13.677 1.00 91.50 85 LEU A N 1
ATOM 652 C CA . LEU A 1 85 ? 4.857 5.985 -13.214 1.00 91.50 85 LEU A CA 1
ATOM 653 C C . LEU A 1 85 ? 5.530 6.876 -14.273 1.00 91.50 85 LEU A C 1
ATOM 655 O O . LEU A 1 85 ? 5.905 8.012 -13.992 1.00 91.50 85 LEU A O 1
ATOM 659 N N . ILE A 1 86 ? 5.674 6.376 -15.506 1.00 93.06 86 ILE A N 1
ATOM 660 C CA . ILE A 1 86 ? 6.536 7.006 -16.526 1.00 93.06 86 ILE A CA 1
ATOM 661 C C . ILE A 1 86 ? 5.876 8.138 -17.321 1.00 93.06 86 ILE A C 1
ATOM 663 O O . ILE A 1 86 ? 6.586 8.904 -17.978 1.00 93.06 86 ILE A O 1
ATOM 667 N N . ALA A 1 87 ? 4.542 8.244 -17.303 1.00 90.62 87 ALA A N 1
ATOM 668 C CA . ALA A 1 87 ? 3.840 9.344 -17.961 1.00 90.62 87 ALA A CA 1
ATOM 669 C C . ALA A 1 87 ? 3.971 10.668 -17.181 1.00 90.62 87 ALA A C 1
ATOM 671 O O . ALA A 1 87 ? 4.325 11.672 -17.803 1.00 90.62 87 ALA A O 1
ATOM 672 N N . PRO A 1 88 ? 3.746 10.713 -15.848 1.00 91.12 88 PRO A N 1
ATOM 673 C CA . PRO A 1 88 ? 3.933 11.946 -15.083 1.00 91.12 88 PRO A CA 1
ATOM 674 C C . PRO A 1 88 ? 5.403 12.252 -14.767 1.00 91.12 88 PRO A C 1
ATOM 676 O O . PRO A 1 88 ? 5.765 13.420 -14.629 1.00 91.12 88 PRO A O 1
ATOM 679 N N . LEU A 1 89 ? 6.255 11.230 -14.634 1.00 85.50 89 LEU A N 1
ATOM 680 C CA . LEU A 1 89 ? 7.633 11.389 -14.171 1.00 85.50 89 LEU A CA 1
ATOM 681 C C . LEU A 1 89 ? 8.628 11.114 -15.295 1.00 85.50 89 LEU A C 1
ATOM 683 O O . LEU A 1 89 ? 8.534 10.111 -16.002 1.00 85.50 89 LEU A O 1
ATOM 687 N N . MET A 1 90 ? 9.638 11.980 -15.440 1.00 85.81 90 MET A N 1
ATOM 688 C CA . MET A 1 90 ? 10.715 11.757 -16.404 1.00 85.81 90 MET A CA 1
ATOM 689 C C . MET A 1 90 ? 11.803 10.801 -15.898 1.00 85.81 90 MET A C 1
ATOM 691 O O . MET A 1 90 ? 12.967 11.180 -15.801 1.00 85.81 90 MET A O 1
ATOM 695 N N . LEU A 1 91 ? 11.428 9.566 -15.561 1.00 90.50 91 LEU A N 1
ATOM 696 C CA . LEU A 1 91 ? 12.338 8.617 -14.918 1.00 90.50 91 LEU A CA 1
ATOM 697 C C . LEU A 1 91 ? 13.449 8.137 -15.853 1.00 90.50 91 LEU A C 1
ATOM 699 O O . LEU A 1 91 ? 13.219 7.793 -17.011 1.00 90.50 91 LEU A O 1
ATOM 703 N N . GLN A 1 92 ? 14.670 8.086 -15.331 1.00 90.88 92 GLN A N 1
ATOM 704 C CA . GLN A 1 92 ? 15.842 7.613 -16.057 1.00 90.88 92 GLN A CA 1
ATOM 705 C C . GLN A 1 92 ? 16.600 6.587 -15.221 1.00 90.88 92 GLN A C 1
ATOM 707 O O . GLN A 1 92 ? 16.695 6.714 -14.002 1.00 90.88 92 GLN A O 1
ATOM 712 N N . ARG A 1 93 ? 17.186 5.594 -15.891 1.00 86.62 93 ARG A N 1
ATOM 713 C CA . ARG A 1 93 ? 18.100 4.618 -15.293 1.00 86.62 93 ARG A CA 1
ATOM 714 C C . ARG A 1 93 ? 19.457 4.733 -15.970 1.00 86.62 93 ARG A C 1
ATOM 716 O O . ARG A 1 93 ? 19.526 4.889 -17.187 1.00 86.62 93 ARG A O 1
ATOM 723 N N . GLN A 1 94 ? 20.542 4.629 -15.209 1.00 86.12 94 GLN A N 1
ATOM 724 C CA . GLN A 1 94 ? 21.864 4.475 -15.814 1.00 86.12 94 GLN A CA 1
ATOM 725 C C . GLN A 1 94 ? 21.970 3.100 -16.477 1.00 86.12 94 GLN A C 1
ATOM 727 O O . GLN A 1 94 ? 21.648 2.078 -15.870 1.00 86.12 94 GLN A O 1
ATOM 732 N N . ASP A 1 95 ? 22.412 3.074 -17.730 1.00 81.19 95 ASP A N 1
ATOM 733 C CA . ASP A 1 95 ? 22.780 1.840 -18.407 1.00 81.19 95 ASP A CA 1
ATOM 734 C C . ASP A 1 95 ? 24.010 1.232 -17.701 1.00 81.19 95 ASP A C 1
ATOM 736 O O . ASP A 1 95 ? 25.053 1.886 -17.639 1.00 81.19 95 ASP A O 1
ATOM 740 N N . PRO A 1 96 ? 23.940 -0.004 -17.172 1.00 77.88 96 PRO A N 1
ATOM 741 C CA . PRO A 1 96 ? 25.052 -0.588 -16.420 1.00 77.88 96 PRO A CA 1
ATOM 742 C C . PRO A 1 96 ? 26.322 -0.826 -17.249 1.00 77.88 96 PRO A C 1
ATOM 744 O O . PRO A 1 96 ? 27.402 -0.967 -16.682 1.00 77.88 96 PRO A O 1
ATOM 747 N N . LYS A 1 97 ? 26.205 -0.922 -18.580 1.00 82.88 97 LYS A N 1
ATOM 748 C CA . LYS A 1 97 ? 27.322 -1.188 -19.497 1.00 82.88 97 LYS A CA 1
ATOM 749 C C . LYS A 1 97 ? 27.968 0.099 -19.995 1.00 82.88 97 LYS A C 1
ATOM 751 O O . LYS A 1 97 ? 29.182 0.135 -20.163 1.00 82.88 97 LYS A O 1
ATOM 756 N N . THR A 1 98 ? 27.171 1.130 -20.271 1.00 87.94 98 THR A N 1
ATOM 757 C CA . THR A 1 98 ? 27.654 2.380 -20.885 1.00 87.94 98 THR A CA 1
ATOM 758 C C . THR A 1 98 ? 27.716 3.559 -19.915 1.00 87.94 98 THR A C 1
ATOM 760 O O . THR A 1 98 ? 28.384 4.546 -20.208 1.00 87.94 98 THR A O 1
ATOM 763 N N . GLY A 1 99 ? 27.035 3.482 -18.767 1.00 87.06 99 GLY A N 1
ATOM 764 C CA . GLY A 1 99 ? 26.924 4.561 -17.778 1.00 87.06 99 GLY A CA 1
ATOM 765 C C . GLY A 1 99 ? 26.007 5.715 -18.200 1.00 87.06 99 GLY A C 1
ATOM 766 O O . GLY A 1 99 ? 25.809 6.659 -17.437 1.00 87.06 99 GLY A O 1
ATOM 767 N N . VAL A 1 100 ? 25.433 5.661 -19.405 1.00 91.19 100 VAL A N 1
ATOM 768 C CA . VAL A 1 100 ? 24.570 6.717 -19.939 1.00 91.19 100 VAL A CA 1
ATOM 769 C C . VAL A 1 100 ? 23.175 6.609 -19.326 1.00 91.19 100 VAL A C 1
ATOM 771 O O . VAL A 1 100 ? 22.615 5.519 -19.215 1.00 91.19 100 VAL A O 1
ATOM 774 N N . ALA A 1 101 ? 22.593 7.744 -18.935 1.00 89.94 101 ALA A N 1
ATOM 775 C CA . ALA A 1 101 ? 21.209 7.796 -18.480 1.00 89.94 101 ALA A CA 1
ATOM 776 C C . ALA A 1 101 ? 20.254 7.516 -19.652 1.00 89.94 101 ALA A C 1
ATOM 778 O O . ALA A 1 101 ? 20.193 8.283 -20.615 1.00 89.94 101 ALA A O 1
ATOM 779 N N . LYS A 1 102 ? 19.494 6.425 -19.560 1.00 90.38 102 LYS A N 1
ATOM 780 C CA . LYS A 1 102 ? 18.438 6.050 -20.503 1.00 90.38 102 LYS A CA 1
ATOM 781 C C . LYS A 1 102 ? 17.077 6.359 -19.881 1.00 90.38 102 LYS A C 1
ATOM 783 O O . LYS A 1 102 ? 16.862 6.095 -18.697 1.00 90.38 102 LYS A O 1
ATOM 788 N N . ARG A 1 103 ? 16.152 6.898 -20.678 1.00 92.12 103 ARG A N 1
ATOM 789 C CA . ARG A 1 103 ? 14.733 6.989 -20.310 1.00 92.12 103 ARG A CA 1
ATOM 790 C C . ARG A 1 103 ? 14.185 5.583 -20.046 1.00 92.12 103 ARG A C 1
ATOM 792 O O . ARG A 1 103 ? 14.482 4.670 -20.812 1.00 92.12 103 ARG A O 1
ATOM 799 N N . ILE A 1 104 ? 13.439 5.434 -18.953 1.00 93.50 104 ILE A N 1
ATOM 800 C CA . ILE A 1 104 ? 12.649 4.231 -18.695 1.00 93.50 104 ILE A CA 1
ATOM 801 C C . ILE A 1 104 ? 11.378 4.315 -19.541 1.00 93.50 104 ILE A C 1
ATOM 803 O O . ILE A 1 104 ? 10.608 5.269 -19.401 1.00 93.50 104 ILE A O 1
ATOM 807 N N . GLU A 1 105 ? 11.185 3.320 -20.397 1.00 94.19 105 GLU A N 1
ATOM 808 C CA . GLU A 1 105 ? 9.987 3.125 -21.215 1.00 94.19 105 GLU A CA 1
ATOM 809 C C . GLU A 1 105 ? 9.109 2.005 -20.632 1.00 94.19 105 GLU A C 1
ATOM 811 O O . GLU A 1 105 ? 9.522 1.278 -19.723 1.00 94.19 105 GLU A O 1
ATOM 816 N N . ALA A 1 106 ? 7.880 1.852 -21.133 1.00 94.31 106 ALA A N 1
ATOM 817 C CA . ALA A 1 106 ? 6.929 0.872 -20.601 1.00 94.31 106 ALA A CA 1
ATOM 818 C C . ALA A 1 106 ? 7.441 -0.570 -20.743 1.00 94.31 106 ALA A C 1
ATOM 820 O O . ALA A 1 106 ? 7.252 -1.391 -19.846 1.00 94.31 106 ALA A O 1
ATOM 821 N N . GLU A 1 107 ? 8.128 -0.865 -21.845 1.00 93.69 107 GLU A N 1
ATOM 822 C CA . GLU A 1 107 ? 8.673 -2.185 -22.160 1.00 93.69 107 GLU A CA 1
ATOM 823 C C . GLU A 1 107 ? 9.801 -2.584 -21.200 1.00 93.69 107 GLU A C 1
ATOM 825 O O . GLU A 1 107 ? 9.978 -3.770 -20.926 1.00 93.69 107 GLU A O 1
ATOM 830 N N . ASP A 1 108 ? 10.524 -1.611 -20.628 1.00 92.38 108 ASP A N 1
ATOM 831 C CA . ASP A 1 108 ? 11.636 -1.885 -19.713 1.00 92.38 108 ASP A CA 1
ATOM 832 C C . ASP A 1 108 ? 11.152 -2.560 -18.407 1.00 92.38 108 ASP A C 1
ATOM 834 O O . ASP A 1 108 ? 11.934 -3.250 -17.751 1.00 92.38 108 ASP A O 1
ATOM 838 N N . PHE A 1 109 ? 9.874 -2.413 -18.023 1.00 93.06 109 PHE A N 1
ATOM 839 C CA . PHE A 1 109 ? 9.313 -3.022 -16.806 1.00 93.06 109 PHE A CA 1
ATOM 840 C C . PHE A 1 109 ? 9.221 -4.550 -16.880 1.00 93.06 109 PHE A C 1
ATOM 842 O O . PHE A 1 109 ? 9.189 -5.195 -15.833 1.00 93.06 109 PHE A O 1
ATOM 849 N N . ALA A 1 110 ? 9.188 -5.142 -18.079 1.00 90.06 110 ALA A N 1
ATOM 850 C CA . ALA A 1 110 ? 9.176 -6.596 -18.237 1.00 90.06 110 ALA A CA 1
ATOM 851 C C . ALA A 1 110 ? 10.506 -7.236 -17.794 1.00 90.06 110 ALA A C 1
ATOM 853 O O . ALA A 1 110 ? 10.502 -8.328 -17.230 1.00 90.06 110 ALA A O 1
ATOM 854 N N . ASP A 1 111 ? 11.620 -6.522 -17.985 1.00 90.31 111 ASP A N 1
ATOM 855 C CA . ASP A 1 111 ? 12.979 -7.006 -17.705 1.00 90.31 111 ASP A CA 1
ATOM 856 C C . ASP A 1 111 ? 13.509 -6.580 -16.325 1.00 90.31 111 ASP A C 1
ATOM 858 O O . ASP A 1 111 ? 14.585 -7.005 -15.898 1.00 90.31 111 ASP A O 1
ATOM 862 N N . MET A 1 112 ? 12.791 -5.705 -15.617 1.00 91.88 112 MET A N 1
ATOM 863 C CA . MET A 1 112 ? 13.153 -5.298 -14.259 1.00 91.88 112 MET A CA 1
ATOM 864 C C . MET A 1 112 ? 12.794 -6.390 -13.256 1.00 91.88 112 MET A C 1
ATOM 866 O O . MET A 1 112 ? 11.690 -6.926 -13.291 1.00 91.88 112 MET A O 1
ATOM 870 N N . ASP A 1 113 ? 13.681 -6.684 -12.307 1.00 94.31 113 ASP A N 1
ATOM 871 C CA . ASP A 1 113 ? 13.311 -7.456 -11.120 1.00 94.31 113 ASP A CA 1
ATOM 872 C C . ASP A 1 113 ? 12.520 -6.586 -10.124 1.00 94.31 113 ASP A C 1
ATOM 874 O O . ASP A 1 113 ? 12.381 -5.371 -10.290 1.00 94.31 113 ASP A O 1
ATOM 878 N N . ASP A 1 114 ? 11.955 -7.207 -9.090 1.00 95.00 114 ASP A N 1
ATOM 879 C CA . ASP A 1 114 ? 11.121 -6.498 -8.111 1.00 95.00 114 ASP A CA 1
ATOM 880 C C . ASP A 1 114 ? 11.895 -5.413 -7.361 1.00 95.00 114 ASP A C 1
ATOM 882 O O . ASP A 1 114 ? 11.331 -4.378 -7.010 1.00 95.00 114 ASP A O 1
ATOM 886 N N . ARG A 1 115 ? 13.203 -5.607 -7.162 1.00 94.12 115 ARG A N 1
ATOM 887 C CA . ARG A 1 115 ? 14.069 -4.609 -6.533 1.00 94.12 115 ARG A CA 1
ATOM 888 C C . ARG A 1 115 ? 14.231 -3.379 -7.423 1.00 94.12 115 ARG A C 1
ATOM 890 O O . ARG A 1 115 ? 14.218 -2.260 -6.917 1.00 94.12 115 ARG A O 1
ATOM 897 N N . ALA A 1 116 ? 14.389 -3.577 -8.727 1.00 92.75 116 ALA A N 1
ATOM 898 C CA . ALA A 1 116 ? 14.503 -2.498 -9.692 1.00 92.75 116 ALA A CA 1
ATOM 899 C C . ALA A 1 116 ? 13.201 -1.697 -9.801 1.00 92.75 116 ALA A C 1
ATOM 901 O O . ALA A 1 116 ? 13.279 -0.474 -9.826 1.00 92.75 116 ALA A O 1
ATOM 902 N N . VAL A 1 117 ? 12.030 -2.350 -9.806 1.00 94.38 117 VAL A N 1
ATOM 903 C CA . VAL A 1 117 ? 10.727 -1.652 -9.802 1.00 94.38 117 VAL A CA 1
ATOM 904 C C . VAL A 1 117 ? 10.498 -0.920 -8.476 1.00 94.38 117 VAL A C 1
ATOM 906 O O . VAL A 1 117 ? 10.108 0.243 -8.481 1.00 94.38 117 VAL A O 1
ATOM 909 N N . SER A 1 118 ? 10.794 -1.575 -7.348 1.00 94.06 118 SER A N 1
ATOM 910 C CA . SER A 1 118 ? 10.703 -0.993 -6.001 1.00 94.06 118 SER A CA 1
ATOM 911 C C . SER A 1 118 ? 11.552 0.269 -5.851 1.00 94.06 118 SER A C 1
ATOM 913 O O . SER A 1 118 ? 11.099 1.233 -5.260 1.00 94.06 118 SER A O 1
ATOM 915 N N . GLY A 1 119 ? 12.751 0.314 -6.438 1.00 92.00 119 GLY A N 1
ATOM 916 C CA . GLY A 1 119 ? 13.617 1.497 -6.377 1.00 92.00 119 GLY A CA 1
ATOM 917 C C . GLY A 1 119 ? 13.115 2.724 -7.150 1.00 92.00 119 GLY A C 1
ATOM 918 O O . GLY A 1 119 ? 13.803 3.744 -7.147 1.00 92.00 119 GLY A O 1
ATOM 919 N N . LEU A 1 120 ? 11.976 2.631 -7.845 1.00 90.50 120 LEU A N 1
ATOM 920 C CA . LEU A 1 120 ? 11.356 3.755 -8.549 1.00 90.50 120 LEU A CA 1
ATOM 921 C C . LEU A 1 120 ? 10.234 4.439 -7.746 1.00 90.50 120 LEU A C 1
ATOM 923 O O . LEU A 1 120 ? 9.724 5.466 -8.201 1.00 90.50 120 LEU A O 1
ATOM 927 N N . ILE A 1 121 ? 9.845 3.869 -6.601 1.00 89.62 121 ILE A N 1
ATOM 928 C CA . ILE A 1 121 ? 8.812 4.366 -5.674 1.00 89.62 121 ILE A CA 1
ATOM 929 C C . ILE A 1 121 ? 9.408 4.631 -4.290 1.00 89.62 121 ILE A C 1
ATOM 931 O O . ILE A 1 121 ? 8.809 5.458 -3.570 1.00 89.62 121 ILE A O 1
#